Protein AF-A0A653DUI5-F1 (afdb_monomer)

pLDDT: mean 72.89, std 23.61, range [31.48, 94.69]

Radius of gyration: 23.53 Å; Cα contacts (8 Å, |Δi|>4): 75; chains: 1; bounding box: 58×63×46 Å

Secondary structure (DSSP, 8-state):
--HHHHHHHHHHHTT--TT-TTTT--HHHHHHH----GGGS-GGGEEEETTEEEE-TT----SS--SS-TT-----------------------------

Organism: Callosobruchus maculatus (NCBI:txid64391)

Structure (mmCIF, N/CA/C/O backbone):
data_AF-A0A653DUI5-F1
#
_entry.id   AF-A0A653DUI5-F1
#
loop_
_atom_site.group_PDB
_atom_site.id
_atom_site.type_symbol
_atom_site.label_atom_id
_atom_site.label_alt_id
_atom_site.label_comp_id
_atom_site.label_asym_id
_atom_site.label_entity_id
_atom_site.label_seq_id
_atom_site.pdbx_PDB_ins_code
_atom_site.Cartn_x
_atom_site.Cartn_y
_atom_site.Cartn_z
_atom_site.occupancy
_atom_site.B_iso_or_equiv
_atom_site.auth_seq_id
_atom_site.auth_comp_id
_atom_site.auth_asym_id
_atom_site.auth_atom_id
_atom_site.pdbx_PDB_model_num
ATOM 1 N N . ILE A 1 1 ? 4.914 -7.912 -8.260 1.00 66.31 1 ILE A N 1
ATOM 2 C CA . ILE A 1 1 ? 4.523 -7.548 -6.875 1.00 66.31 1 ILE A CA 1
ATOM 3 C C . ILE A 1 1 ? 3.640 -8.665 -6.349 1.00 66.31 1 ILE A C 1
ATOM 5 O O . ILE A 1 1 ? 2.645 -8.964 -6.997 1.00 66.31 1 ILE A O 1
ATOM 9 N N . ASN A 1 2 ? 4.005 -9.293 -5.232 1.00 82.56 2 ASN A N 1
ATOM 10 C CA . ASN A 1 2 ? 3.116 -10.236 -4.556 1.00 82.56 2 ASN A CA 1
ATOM 11 C C . ASN A 1 2 ? 1.996 -9.435 -3.867 1.00 82.56 2 ASN A C 1
ATOM 13 O O . ASN A 1 2 ? 2.238 -8.738 -2.882 1.00 82.56 2 ASN A O 1
ATOM 17 N N . ILE A 1 3 ? 0.792 -9.471 -4.442 1.00 82.62 3 ILE A N 1
ATOM 18 C CA . ILE A 1 3 ? -0.337 -8.626 -4.022 1.00 82.62 3 ILE A CA 1
ATOM 19 C C . ILE A 1 3 ? -0.864 -8.980 -2.629 1.00 82.62 3 ILE A C 1
ATOM 21 O O . ILE A 1 3 ? -1.330 -8.091 -1.919 1.00 82.62 3 ILE A O 1
ATOM 25 N N . VAL A 1 4 ? -0.743 -10.249 -2.229 1.00 85.50 4 VAL A N 1
ATOM 26 C CA . VAL A 1 4 ? -1.181 -10.739 -0.918 1.00 85.50 4 VAL A CA 1
ATOM 27 C C . VAL A 1 4 ? -0.305 -10.117 0.157 1.00 85.50 4 VAL A C 1
ATOM 29 O O . VAL A 1 4 ? -0.801 -9.430 1.046 1.00 85.50 4 VAL A O 1
ATOM 32 N N . PHE A 1 5 ? 1.012 -10.263 0.003 1.00 88.00 5 PHE A N 1
ATOM 33 C CA . PHE A 1 5 ? 1.977 -9.768 0.978 1.00 88.00 5 PHE A CA 1
ATOM 34 C C . PHE A 1 5 ? 1.924 -8.244 1.128 1.00 88.00 5 PHE A C 1
ATOM 36 O O . PHE A 1 5 ? 1.922 -7.718 2.240 1.00 88.00 5 PHE A O 1
ATOM 43 N N . ARG A 1 6 ? 1.811 -7.520 0.008 1.00 90.56 6 ARG A N 1
ATOM 44 C CA . ARG A 1 6 ? 1.702 -6.058 0.040 1.00 90.56 6 ARG A CA 1
ATOM 45 C C . ARG A 1 6 ? 0.437 -5.602 0.764 1.00 90.56 6 ARG A C 1
ATOM 47 O O . ARG A 1 6 ? 0.498 -4.657 1.543 1.00 90.56 6 ARG A O 1
ATOM 54 N N . CYS A 1 7 ? -0.697 -6.255 0.507 1.00 90.81 7 CYS A N 1
ATOM 55 C CA . CYS A 1 7 ? -1.950 -5.857 1.129 1.00 90.81 7 CYS A CA 1
ATOM 56 C C . CYS A 1 7 ? -1.919 -6.021 2.652 1.00 90.81 7 CYS A C 1
ATOM 58 O O . CYS A 1 7 ? -2.257 -5.081 3.367 1.00 90.81 7 CYS A O 1
ATOM 60 N N . GLU A 1 8 ? -1.481 -7.180 3.142 1.00 90.88 8 GLU A N 1
ATOM 61 C CA . GLU A 1 8 ? -1.401 -7.450 4.582 1.00 90.88 8 GLU A CA 1
ATOM 62 C C . GLU A 1 8 ? -0.488 -6.449 5.298 1.00 90.88 8 GLU A C 1
ATOM 64 O O . GLU A 1 8 ? -0.852 -5.882 6.331 1.00 90.88 8 GLU A O 1
ATOM 69 N N . ASN A 1 9 ? 0.667 -6.141 4.703 1.00 90.81 9 ASN A N 1
ATOM 70 C CA . ASN A 1 9 ? 1.585 -5.162 5.273 1.00 90.81 9 ASN A CA 1
ATOM 71 C C . ASN A 1 9 ? 0.987 -3.751 5.311 1.00 90.81 9 ASN A C 1
ATOM 73 O O . ASN A 1 9 ? 1.143 -3.048 6.307 1.00 90.81 9 ASN A O 1
ATOM 77 N N . TRP A 1 10 ? 0.272 -3.338 4.262 1.00 92.12 10 TRP A N 1
ATOM 78 C CA . TRP A 1 10 ? -0.393 -2.033 4.240 1.00 92.12 10 TRP A CA 1
ATOM 79 C C . TRP A 1 10 ? -1.544 -1.958 5.237 1.00 92.12 10 TRP A C 1
ATOM 81 O O . TRP A 1 10 ? -1.679 -0.946 5.916 1.00 92.12 10 TRP A O 1
ATOM 91 N N . LYS A 1 11 ? -2.343 -3.024 5.382 1.00 91.62 11 LYS A N 1
ATOM 92 C CA . LYS A 1 11 ? -3.402 -3.067 6.397 1.00 91.62 11 LYS A CA 1
ATOM 93 C C . LYS A 1 11 ? -2.833 -2.892 7.799 1.00 91.62 11 LYS A C 1
ATOM 95 O O . LYS A 1 11 ? -3.378 -2.114 8.574 1.00 91.62 11 LYS A O 1
ATOM 100 N N . ARG A 1 12 ? -1.723 -3.569 8.107 1.00 89.75 12 ARG A N 1
ATOM 101 C CA . ARG A 1 12 ? -1.046 -3.435 9.400 1.00 89.75 12 ARG A CA 1
ATOM 102 C C . ARG A 1 12 ? -0.502 -2.022 9.612 1.00 89.75 12 ARG A C 1
ATOM 104 O O . ARG A 1 12 ? -0.777 -1.433 10.648 1.00 89.75 12 ARG A O 1
ATOM 111 N N . ALA A 1 13 ? 0.227 -1.480 8.636 1.00 89.88 13 ALA A N 1
ATOM 112 C CA . ALA A 1 13 ? 0.855 -0.162 8.744 1.00 89.88 13 ALA A CA 1
ATOM 113 C C . ALA A 1 13 ? -0.166 0.980 8.881 1.00 89.88 13 ALA A C 1
ATOM 115 O O . ALA A 1 13 ? 0.066 1.932 9.612 1.00 89.88 13 ALA A O 1
ATOM 116 N N . LEU A 1 14 ? -1.310 0.866 8.201 1.00 90.25 14 LEU A N 1
ATOM 117 C CA . LEU A 1 14 ? -2.360 1.888 8.188 1.00 90.25 14 LEU A CA 1
ATOM 118 C C . LEU A 1 14 ? -3.458 1.654 9.237 1.00 90.25 14 LEU A C 1
ATOM 120 O O . LEU A 1 14 ? -4.447 2.383 9.255 1.00 90.25 14 LEU A O 1
ATOM 124 N N . GLY A 1 15 ? -3.339 0.612 10.066 1.00 90.56 15 GLY A N 1
ATOM 125 C CA . GLY A 1 15 ? -4.346 0.284 11.076 1.00 90.56 15 GLY A CA 1
ATOM 126 C C . GLY A 1 15 ? -5.696 -0.155 10.496 1.00 90.56 15 GLY A C 1
ATOM 127 O O . GLY A 1 15 ? -6.734 0.029 11.128 1.00 90.56 15 GLY A O 1
ATOM 128 N N . PHE A 1 16 ? -5.723 -0.751 9.299 1.00 92.44 16 PHE A N 1
ATOM 129 C CA . PHE A 1 16 ? -6.941 -1.304 8.697 1.00 92.44 16 PHE A CA 1
ATOM 130 C C . PHE A 1 16 ? -7.293 -2.650 9.340 1.00 92.44 16 PHE A C 1
ATOM 132 O O . PHE A 1 16 ? -7.249 -3.697 8.698 1.00 92.44 16 PHE A O 1
ATOM 139 N N . VAL A 1 17 ? -7.625 -2.614 10.625 1.00 87.75 17 VAL A N 1
ATOM 140 C CA . VAL A 1 17 ? -7.956 -3.776 11.453 1.00 87.75 17 VAL A CA 1
ATOM 141 C C . VAL A 1 17 ? -9.317 -3.587 12.125 1.00 87.75 17 VAL A C 1
ATOM 143 O O . VAL A 1 17 ? -9.871 -2.486 12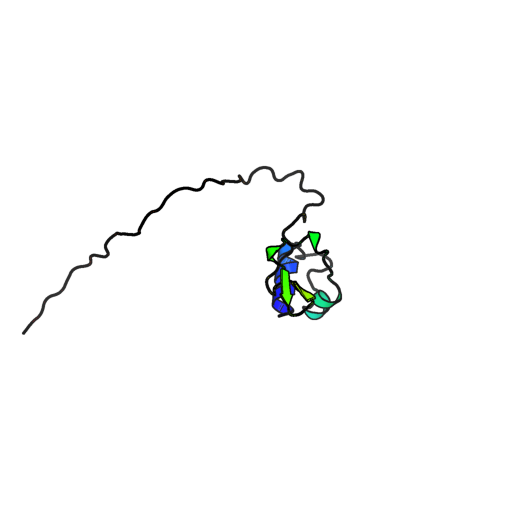.144 1.00 87.75 17 VAL A O 1
ATOM 146 N N . GLY A 1 18 ? -9.881 -4.673 12.660 1.00 90.12 18 GLY A N 1
ATOM 147 C CA . GLY A 1 18 ? -11.149 -4.643 13.389 1.00 90.12 18 GLY A CA 1
ATOM 148 C C . GLY A 1 18 ? -12.311 -4.131 12.535 1.00 90.12 18 GLY A C 1
ATOM 149 O O . GLY A 1 18 ? -12.630 -4.703 11.496 1.00 90.12 18 GLY A O 1
ATOM 150 N N . THR A 1 19 ? -12.942 -3.045 12.982 1.00 92.75 19 THR A N 1
ATOM 151 C CA . THR A 1 19 ? -14.123 -2.440 12.344 1.00 92.75 19 THR A CA 1
ATOM 152 C C . THR A 1 19 ? -13.783 -1.451 11.226 1.00 92.75 19 THR A C 1
ATOM 154 O O . THR A 1 19 ? -14.686 -0.843 10.649 1.00 92.75 19 THR A O 1
ATOM 157 N N . HIS A 1 20 ? -12.500 -1.274 10.886 1.00 93.62 20 HIS A N 1
ATOM 158 C CA . HIS A 1 20 ? -12.098 -0.344 9.836 1.00 93.62 20 HIS A CA 1
ATOM 159 C C . HIS A 1 20 ? -12.702 -0.735 8.477 1.00 93.62 20 HIS A C 1
ATOM 161 O O . HIS A 1 20 ? -12.654 -1.898 8.072 1.00 93.62 20 HIS A O 1
ATOM 167 N N . LYS A 1 21 ? -13.185 0.250 7.704 1.00 93.00 21 LYS A N 1
ATOM 168 C CA . LYS A 1 21 ? -13.855 0.034 6.401 1.00 93.00 21 LYS A CA 1
ATOM 169 C C . LYS A 1 21 ? -13.050 -0.779 5.376 1.00 93.00 21 LYS A C 1
ATOM 171 O O . LYS A 1 21 ? -13.617 -1.298 4.419 1.00 93.00 21 LYS A O 1
ATOM 176 N N . TYR A 1 22 ? -11.731 -0.870 5.553 1.00 93.81 22 TYR A N 1
ATOM 177 C CA . TYR A 1 22 ? -10.824 -1.614 4.672 1.00 93.81 22 TYR A CA 1
ATOM 178 C C . TYR A 1 22 ? -10.260 -2.909 5.279 1.00 93.81 22 TYR A C 1
ATOM 180 O O . TYR A 1 22 ? -9.484 -3.592 4.611 1.00 93.81 22 TYR A O 1
ATOM 188 N N . ALA A 1 23 ? -10.644 -3.273 6.507 1.00 93.25 23 ALA A N 1
ATOM 189 C CA . ALA A 1 23 ? -10.104 -4.450 7.193 1.00 93.25 23 ALA A CA 1
ATOM 190 C C . ALA A 1 23 ? -10.358 -5.751 6.410 1.00 93.25 23 ALA A C 1
ATOM 192 O O . ALA A 1 23 ? -9.455 -6.570 6.225 1.00 93.25 23 ALA A O 1
ATOM 193 N N . ASN A 1 24 ? -11.554 -5.878 5.828 1.00 94.44 24 ASN A N 1
ATOM 194 C CA . ASN A 1 24 ? -12.012 -7.095 5.151 1.00 94.44 24 ASN A CA 1
ATOM 195 C C . ASN A 1 24 ? -11.801 -7.091 3.627 1.00 94.44 24 ASN A C 1
ATOM 197 O O . ASN A 1 24 ? -12.380 -7.919 2.928 1.00 94.44 24 ASN A O 1
ATOM 201 N N . LEU A 1 25 ? -10.992 -6.171 3.080 1.00 94.69 25 LEU A N 1
ATOM 202 C CA . LEU A 1 25 ? -10.687 -6.200 1.645 1.00 94.69 25 LEU A CA 1
ATOM 203 C C . LEU A 1 25 ? -9.882 -7.452 1.287 1.00 94.69 25 LEU A C 1
ATOM 205 O O . LEU A 1 25 ? -8.892 -7.767 1.953 1.00 94.69 25 LEU A O 1
ATOM 209 N N . THR A 1 26 ? -10.253 -8.118 0.194 1.00 94.38 26 THR A N 1
ATOM 210 C CA . THR A 1 26 ? -9.416 -9.172 -0.399 1.00 94.38 26 THR A CA 1
ATOM 211 C C . THR A 1 26 ? -8.120 -8.573 -0.969 1.00 94.38 26 THR A C 1
ATOM 213 O O . THR A 1 26 ? -8.079 -7.370 -1.256 1.00 94.38 26 THR A O 1
ATOM 216 N N . PRO A 1 27 ? -7.057 -9.369 -1.195 1.00 91.94 27 PRO A N 1
ATOM 217 C CA . PRO A 1 27 ? -5.826 -8.879 -1.823 1.00 91.94 27 PRO A CA 1
ATOM 218 C C . PRO A 1 27 ? -6.049 -8.127 -3.148 1.00 91.94 27 PRO A C 1
ATOM 220 O O . PRO A 1 27 ? -5.453 -7.070 -3.371 1.00 91.94 27 PRO A O 1
ATOM 223 N N . ASP A 1 28 ? -6.961 -8.606 -3.997 1.00 93.06 28 ASP A N 1
ATOM 224 C CA . ASP A 1 28 ? -7.294 -7.957 -5.271 1.00 93.06 28 ASP A CA 1
ATOM 225 C C . ASP A 1 28 ? -8.034 -6.629 -5.082 1.00 93.06 28 ASP A C 1
ATOM 227 O O . ASP A 1 28 ? -7.726 -5.624 -5.736 1.00 93.06 28 ASP A O 1
ATOM 231 N N . GLN A 1 29 ? -8.987 -6.582 -4.145 1.00 94.69 29 GLN A N 1
ATOM 232 C CA . GLN A 1 29 ? -9.690 -5.346 -3.795 1.00 94.69 29 GLN A CA 1
ATOM 233 C C . GLN A 1 29 ? -8.736 -4.316 -3.196 1.00 94.69 29 GLN A C 1
ATOM 235 O O . GLN A 1 29 ? -8.809 -3.136 -3.514 1.00 94.69 29 GLN A O 1
ATOM 240 N N . CYS A 1 30 ? -7.807 -4.761 -2.364 1.00 92.44 30 CYS A N 1
ATOM 241 C CA . CYS A 1 30 ? -6.772 -3.934 -1.774 1.00 92.44 30 CYS A CA 1
ATOM 242 C C . CYS A 1 30 ? -5.864 -3.326 -2.853 1.00 92.44 30 CYS A C 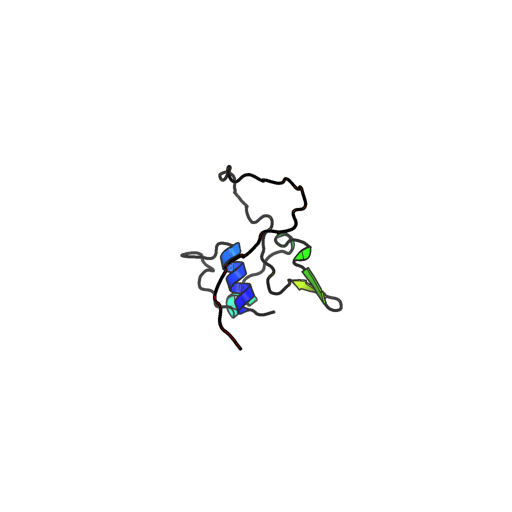1
ATOM 244 O O . CYS A 1 30 ? -5.653 -2.118 -2.87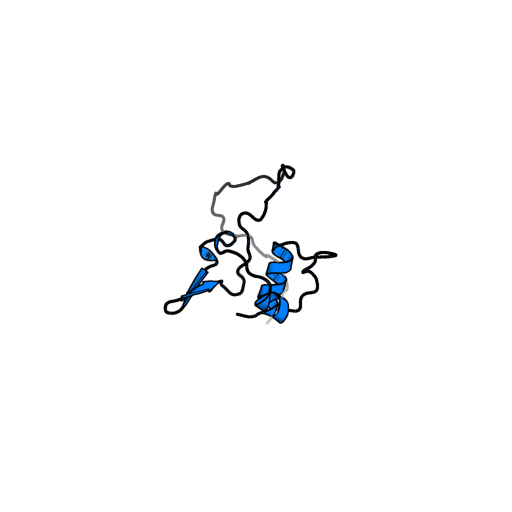9 1.00 92.44 30 CYS A O 1
ATOM 246 N N . ASN A 1 31 ? -5.403 -4.132 -3.816 1.00 89.12 31 ASN A N 1
ATOM 247 C CA . ASN A 1 31 ? -4.579 -3.664 -4.934 1.00 89.12 31 ASN A C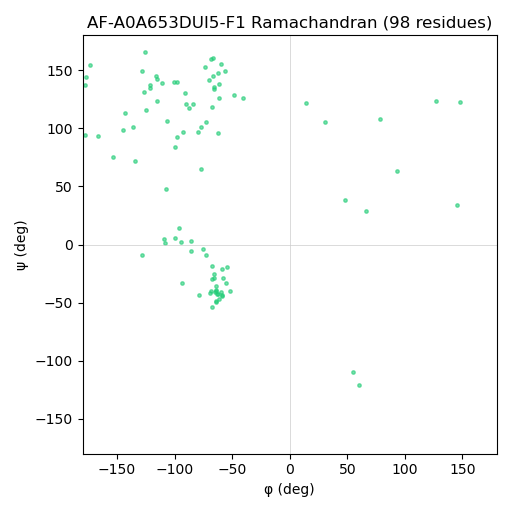A 1
ATOM 248 C C . ASN A 1 31 ? -5.306 -2.676 -5.864 1.00 89.12 31 ASN A C 1
ATOM 250 O O . ASN A 1 31 ? -4.707 -1.707 -6.345 1.00 89.12 31 ASN A O 1
ATOM 254 N N . SER A 1 32 ? -6.591 -2.911 -6.122 1.00 91.38 32 SER A N 1
ATOM 255 C CA . SER A 1 32 ? -7.389 -2.059 -7.008 1.00 91.38 32 SER A CA 1
ATOM 256 C C . SER A 1 32 ? -7.856 -0.770 -6.326 1.00 91.38 32 SER A C 1
ATOM 258 O O . SER A 1 32 ? -7.727 0.295 -6.929 1.00 91.38 32 SER A O 1
ATOM 260 N N . ARG A 1 33 ? -8.336 -0.841 -5.077 1.00 92.56 33 ARG A N 1
ATOM 261 C CA . ARG A 1 33 ? -9.019 0.264 -4.377 1.00 92.56 33 ARG A CA 1
ATOM 262 C C . ARG A 1 33 ? -8.105 1.125 -3.512 1.00 92.56 33 ARG A C 1
ATOM 264 O O . ARG A 1 33 ? -8.361 2.317 -3.387 1.00 92.56 33 ARG A O 1
ATOM 271 N N . ILE A 1 34 ? -7.063 0.554 -2.907 1.00 91.50 34 ILE A N 1
ATOM 272 C CA . ILE A 1 34 ? -6.164 1.314 -2.031 1.00 91.50 34 ILE A CA 1
ATOM 273 C C . ILE A 1 34 ? -5.055 1.936 -2.875 1.00 91.50 34 ILE A C 1
ATOM 275 O O . ILE A 1 34 ? -4.263 1.233 -3.506 1.00 91.50 34 ILE A O 1
ATOM 279 N N . LYS A 1 35 ? -5.006 3.270 -2.880 1.00 91.00 35 LYS A N 1
ATOM 280 C CA . LYS A 1 35 ? -3.938 4.079 -3.472 1.00 91.00 35 LYS A CA 1
ATOM 281 C C . LYS A 1 35 ? -3.349 4.954 -2.375 1.00 91.00 35 LYS A C 1
ATOM 283 O O . LYS A 1 35 ? -4.092 5.530 -1.590 1.00 91.00 35 LYS A O 1
ATOM 288 N N . ILE A 1 36 ? -2.025 5.007 -2.316 1.00 91.12 36 ILE A N 1
ATOM 289 C CA . ILE A 1 36 ? -1.276 5.741 -1.300 1.00 91.12 36 ILE A CA 1
ATOM 290 C C . ILE A 1 36 ? -0.307 6.649 -2.046 1.00 91.12 36 ILE A C 1
ATOM 292 O O . ILE A 1 36 ? 0.366 6.191 -2.972 1.00 91.12 36 ILE A O 1
ATOM 296 N N . CYS A 1 37 ? -0.270 7.923 -1.669 1.00 91.44 37 CYS A N 1
ATOM 297 C CA . CYS A 1 37 ? 0.656 8.888 -2.245 1.00 91.44 37 CYS A CA 1
ATOM 298 C C . CYS A 1 37 ? 2.109 8.488 -1.955 1.00 91.44 37 CYS A C 1
ATOM 300 O O . CYS A 1 37 ? 2.411 7.931 -0.900 1.00 91.44 37 CYS A O 1
ATOM 302 N N . GLU A 1 38 ? 3.017 8.812 -2.875 1.00 91.69 38 GLU A N 1
ATOM 303 C CA . GLU A 1 38 ? 4.447 8.498 -2.741 1.00 91.69 38 GLU A CA 1
ATOM 304 C C . GLU A 1 38 ? 5.087 9.101 -1.482 1.00 91.69 38 GLU A C 1
ATOM 306 O O . GLU A 1 38 ? 5.969 8.485 -0.899 1.00 91.69 38 GLU A O 1
ATOM 311 N N . LEU A 1 39 ? 4.564 10.237 -1.009 1.00 92.19 39 LEU A N 1
ATOM 312 C CA . LEU A 1 39 ? 5.011 10.961 0.187 1.00 92.19 39 LEU A CA 1
ATOM 313 C C . LEU A 1 39 ? 4.939 10.137 1.483 1.00 92.19 39 LEU A C 1
ATOM 315 O O . LEU A 1 39 ? 5.604 10.469 2.460 1.00 92.19 39 LEU A O 1
ATOM 319 N N . HIS A 1 40 ? 4.129 9.075 1.508 1.00 93.69 40 HIS A N 1
ATOM 320 C CA . HIS A 1 40 ? 4.010 8.195 2.673 1.00 93.69 40 HIS A CA 1
ATOM 321 C C . HIS A 1 40 ? 5.067 7.088 2.702 1.00 93.69 40 HIS A C 1
ATOM 323 O O . HIS A 1 40 ? 5.137 6.333 3.672 1.00 93.69 40 HIS A O 1
ATOM 329 N N . PHE A 1 41 ? 5.883 6.974 1.655 1.00 93.75 41 PHE A N 1
ATOM 330 C CA . PHE A 1 41 ? 6.956 5.996 1.563 1.00 93.75 41 PHE A CA 1
ATOM 331 C C . PHE A 1 41 ? 8.306 6.703 1.621 1.00 93.75 41 PHE A C 1
ATOM 333 O O . PHE A 1 41 ? 8.486 7.741 0.980 1.00 93.75 41 PHE A O 1
ATOM 340 N N . PRO A 1 42 ? 9.280 6.141 2.342 1.00 92.38 42 PRO A N 1
ATOM 341 C CA . PRO A 1 42 ? 10.612 6.701 2.341 1.00 92.38 42 PRO A CA 1
ATOM 342 C C . PRO A 1 42 ? 11.317 6.397 1.002 1.00 92.38 42 PRO A C 1
ATOM 344 O O . PRO A 1 42 ? 10.970 5.411 0.337 1.00 92.38 42 PRO A O 1
ATOM 347 N N . PRO A 1 43 ? 12.280 7.228 0.560 1.00 92.50 43 PRO A N 1
ATOM 348 C CA . PRO A 1 43 ? 12.877 7.126 -0.776 1.00 92.50 43 PRO A CA 1
ATOM 349 C C . PRO A 1 43 ? 13.468 5.746 -1.105 1.00 92.50 43 PRO A C 1
ATOM 351 O O . PRO A 1 43 ? 13.387 5.282 -2.241 1.00 92.50 43 PRO A O 1
ATOM 354 N N . GLU A 1 44 ? 14.008 5.048 -0.108 1.00 93.25 44 GLU A N 1
ATOM 355 C CA . GLU A 1 44 ? 14.569 3.702 -0.226 1.00 93.25 44 GLU A CA 1
ATOM 356 C C . GLU A 1 44 ? 13.526 2.619 -0.534 1.00 93.25 44 GLU A C 1
ATOM 358 O O . GLU A 1 44 ? 13.878 1.550 -1.027 1.00 93.25 44 GLU A O 1
ATOM 363 N N . SER A 1 45 ? 12.237 2.885 -0.307 1.00 94.00 45 SER A N 1
ATOM 364 C CA . SER A 1 45 ? 11.148 1.962 -0.656 1.00 94.00 45 SER A CA 1
ATOM 365 C C . SER A 1 45 ? 10.891 1.879 -2.159 1.00 94.00 45 SER A C 1
ATOM 367 O O . SER A 1 45 ? 10.122 1.023 -2.610 1.00 94.00 45 SER A O 1
ATOM 369 N N . PHE A 1 46 ? 11.518 2.752 -2.946 1.00 93.81 46 PHE A N 1
ATOM 370 C CA . PHE A 1 46 ? 11.375 2.793 -4.389 1.00 93.81 46 PHE A CA 1
ATOM 371 C C . PHE A 1 46 ? 12.556 2.114 -5.082 1.00 93.81 46 PHE A C 1
ATOM 373 O O . PHE A 1 46 ? 13.716 2.262 -4.712 1.00 93.81 46 PHE A O 1
ATOM 380 N N . MET A 1 47 ? 12.250 1.372 -6.139 1.00 92.94 47 MET A N 1
ATOM 381 C CA . MET A 1 47 ? 13.214 0.754 -7.036 1.00 92.94 47 MET A CA 1
ATOM 382 C C . MET A 1 47 ? 12.980 1.246 -8.462 1.00 92.94 47 MET A C 1
ATOM 384 O O . MET A 1 47 ? 11.847 1.322 -8.948 1.00 92.94 47 MET A O 1
ATOM 388 N N . LYS A 1 48 ? 14.068 1.561 -9.164 1.00 91.25 48 LYS A N 1
ATOM 389 C CA . LYS A 1 48 ? 14.021 1.886 -10.589 1.00 91.25 48 LYS A CA 1
ATOM 390 C C . LYS A 1 48 ? 14.049 0.588 -11.388 1.00 91.25 48 LYS A C 1
ATOM 392 O O . LYS A 1 48 ? 14.997 -0.184 -11.290 1.00 91.25 48 LYS A O 1
ATOM 397 N N . HIS A 1 49 ? 13.024 0.352 -12.197 1.00 84.81 49 HIS A N 1
ATO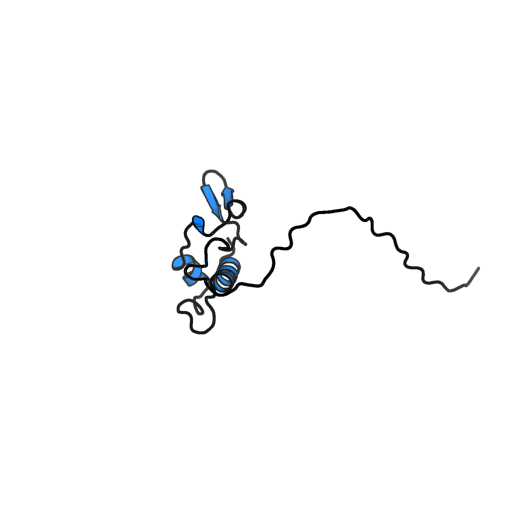M 398 C CA . HIS A 1 49 ? 12.978 -0.779 -13.116 1.00 84.81 49 HIS A CA 1
ATOM 399 C C . HIS A 1 49 ? 12.732 -0.271 -14.539 1.00 84.81 49 HIS A C 1
ATOM 401 O O . HIS A 1 49 ? 11.686 0.308 -14.848 1.00 84.81 49 HIS A O 1
ATOM 407 N N . LYS A 1 50 ? 13.717 -0.486 -15.421 1.00 87.19 50 LYS A N 1
ATOM 408 C CA . LYS A 1 50 ? 13.780 0.116 -16.762 1.00 87.19 50 LYS A CA 1
ATOM 409 C C . LYS A 1 50 ? 13.687 1.650 -16.671 1.00 87.19 50 LYS A C 1
ATOM 411 O O . LYS A 1 50 ? 14.605 2.295 -16.173 1.00 87.19 50 LYS A O 1
ATOM 416 N N . LEU A 1 51 ? 12.568 2.222 -17.114 1.00 90.50 51 LEU A N 1
ATOM 417 C CA . LEU A 1 51 ? 12.293 3.663 -17.128 1.00 90.50 51 LEU A CA 1
ATOM 418 C C . LEU A 1 51 ? 11.228 4.080 -16.103 1.00 90.50 51 LEU A C 1
ATOM 420 O O . LEU A 1 51 ? 10.822 5.236 -16.086 1.00 90.50 51 LEU A O 1
ATOM 424 N N . LYS A 1 52 ? 10.745 3.148 -15.272 1.00 88.06 52 LYS A N 1
ATOM 425 C CA . LYS A 1 52 ? 9.675 3.403 -14.305 1.00 88.06 52 LYS A CA 1
ATOM 426 C C . LYS A 1 52 ? 10.171 3.222 -12.878 1.00 88.06 52 LYS A C 1
ATOM 428 O O . LYS A 1 52 ? 11.001 2.357 -12.594 1.00 88.06 52 LYS A O 1
ATOM 433 N N . ILE A 1 53 ? 9.632 4.044 -11.989 1.00 89.88 53 ILE A N 1
ATOM 434 C CA . ILE A 1 53 ? 9.821 3.924 -10.547 1.00 89.88 53 ILE A CA 1
ATOM 435 C C . ILE A 1 53 ? 8.695 3.038 -10.013 1.00 89.88 53 ILE A C 1
ATOM 437 O O . ILE A 1 53 ? 7.526 3.228 -10.348 1.00 89.88 53 ILE A O 1
ATOM 441 N N . HIS A 1 54 ? 9.060 2.037 -9.220 1.00 89.81 54 HIS A N 1
ATOM 442 C CA . HIS A 1 54 ? 8.134 1.103 -8.597 1.00 89.81 54 HIS A CA 1
ATOM 443 C C . HIS A 1 54 ? 8.408 1.024 -7.103 1.00 89.81 54 HIS A C 1
ATOM 445 O O . HIS A 1 54 ? 9.552 1.128 -6.678 1.00 89.81 54 HIS A O 1
ATOM 451 N N . LEU A 1 55 ? 7.374 0.770 -6.310 1.00 91.00 55 LEU A N 1
ATOM 452 C CA . LEU A 1 55 ? 7.570 0.363 -4.924 1.00 91.00 55 LEU A CA 1
ATOM 453 C C . LEU A 1 55 ? 8.139 -1.056 -4.867 1.00 91.00 55 LEU A C 1
ATOM 455 O O . LEU A 1 55 ? 7.719 -1.938 -5.628 1.00 91.00 55 LEU A O 1
ATOM 459 N N . GLN A 1 56 ? 9.056 -1.277 -3.930 1.00 90.12 56 GLN A N 1
ATOM 460 C CA . GLN A 1 56 ? 9.497 -2.613 -3.555 1.00 90.12 56 GLN A CA 1
ATOM 461 C C . GLN A 1 56 ? 8.309 -3.449 -3.049 1.00 90.12 56 GLN A C 1
ATOM 463 O O . GLN A 1 56 ? 7.295 -2.928 -2.582 1.00 90.12 56 GLN A O 1
ATOM 468 N N . TYR A 1 57 ? 8.409 -4.776 -3.146 1.00 85.50 57 TYR A N 1
ATOM 469 C CA . TYR A 1 57 ? 7.289 -5.668 -2.814 1.00 85.50 57 TYR A CA 1
ATOM 470 C C . TYR A 1 57 ? 6.905 -5.642 -1.324 1.00 85.50 57 TYR A C 1
ATOM 472 O O . TYR A 1 57 ? 5.750 -5.896 -0.987 1.00 85.50 57 TYR A O 1
ATOM 480 N N . ASN A 1 58 ? 7.872 -5.353 -0.456 1.00 87.06 58 ASN A N 1
ATOM 481 C CA . ASN A 1 58 ? 7.746 -5.232 0.994 1.00 87.06 58 ASN A CA 1
ATOM 482 C C . ASN A 1 58 ? 7.644 -3.770 1.457 1.00 87.06 58 ASN A C 1
ATOM 484 O O . ASN A 1 58 ? 7.629 -3.534 2.661 1.00 87.06 58 ASN A O 1
ATOM 488 N N . ALA A 1 59 ? 7.571 -2.805 0.534 1.00 91.94 59 ALA A N 1
ATOM 489 C CA . ALA A 1 59 ? 7.442 -1.399 0.882 1.00 91.94 59 ALA A CA 1
ATOM 490 C C . ALA A 1 59 ? 6.149 -1.152 1.669 1.00 91.94 59 ALA A C 1
ATOM 492 O O . ALA A 1 59 ? 5.044 -1.485 1.217 1.00 91.94 59 ALA A O 1
ATOM 493 N N . VAL A 1 60 ? 6.298 -0.527 2.832 1.00 93.06 60 VAL A N 1
ATOM 494 C CA . VAL A 1 60 ? 5.195 -0.111 3.695 1.00 93.06 60 VAL A CA 1
ATOM 495 C C . VAL A 1 60 ? 5.160 1.406 3.783 1.00 93.06 60 VAL A C 1
ATOM 497 O O . VAL A 1 60 ? 6.221 2.030 3.803 1.00 93.06 60 VAL A O 1
ATOM 500 N N . PRO A 1 61 ? 3.965 2.014 3.818 1.00 92.19 61 PRO A N 1
ATOM 501 C CA . PRO A 1 61 ? 3.865 3.426 4.126 1.00 92.19 61 PRO A CA 1
ATOM 502 C C . PRO A 1 61 ? 4.287 3.604 5.588 1.00 92.19 61 PRO A C 1
ATOM 504 O O . PRO A 1 61 ? 3.696 2.997 6.477 1.00 92.19 61 PRO A O 1
ATOM 507 N N . SER A 1 62 ? 5.344 4.364 5.833 1.00 88.69 62 SER A N 1
ATOM 508 C CA . SER A 1 62 ? 5.901 4.577 7.177 1.00 88.69 62 SER A CA 1
ATOM 509 C C . SER A 1 62 ? 6.089 6.053 7.515 1.00 88.69 62 SER A C 1
ATOM 511 O O . SER A 1 62 ? 6.359 6.384 8.667 1.00 88.69 62 SER A O 1
ATOM 513 N N . LEU A 1 63 ? 5.921 6.948 6.538 1.00 83.25 63 LEU A N 1
ATOM 514 C CA . LEU A 1 63 ? 6.058 8.383 6.734 1.00 83.25 63 LEU A CA 1
ATOM 515 C C . LEU A 1 63 ? 4.699 9.055 6.928 1.00 83.25 63 LEU A C 1
ATOM 517 O O . LEU A 1 63 ? 3.733 8.758 6.220 1.00 83.25 63 LEU A O 1
ATOM 521 N N . TYR A 1 64 ? 4.666 10.013 7.858 1.00 66.06 64 TYR A N 1
ATOM 522 C CA . TYR A 1 64 ? 3.577 10.980 8.036 1.00 66.06 64 TYR A CA 1
ATOM 523 C C . TYR A 1 64 ? 2.170 10.358 8.059 1.00 66.06 64 TYR A C 1
ATOM 525 O O . TYR A 1 64 ? 1.223 10.921 7.518 1.00 66.06 64 TYR A O 1
ATOM 533 N N . LEU A 1 65 ? 2.018 9.186 8.682 1.00 65.19 65 LEU A N 1
ATOM 534 C CA . LEU A 1 65 ? 0.707 8.556 8.892 1.00 65.19 65 LEU A CA 1
ATOM 535 C C . LEU A 1 65 ? -0.101 9.225 10.015 1.00 65.19 65 LEU A C 1
ATOM 537 O O . LEU A 1 65 ? -1.263 8.894 10.242 1.00 65.19 65 LEU A O 1
ATOM 541 N N . ASN A 1 66 ? 0.505 10.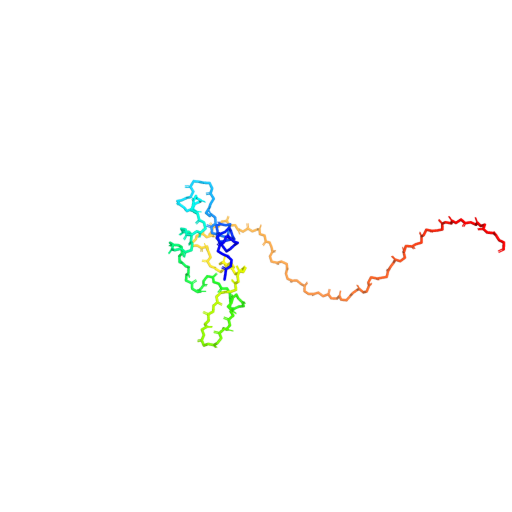199 10.689 1.00 56.84 66 ASN A N 1
ATOM 542 C CA . ASN A 1 66 ? -0.025 10.842 11.873 1.00 56.84 66 ASN A CA 1
ATOM 543 C C . ASN A 1 66 ? -0.651 12.181 11.472 1.00 56.84 66 ASN A C 1
ATOM 545 O O . ASN A 1 66 ? -0.000 13.219 11.55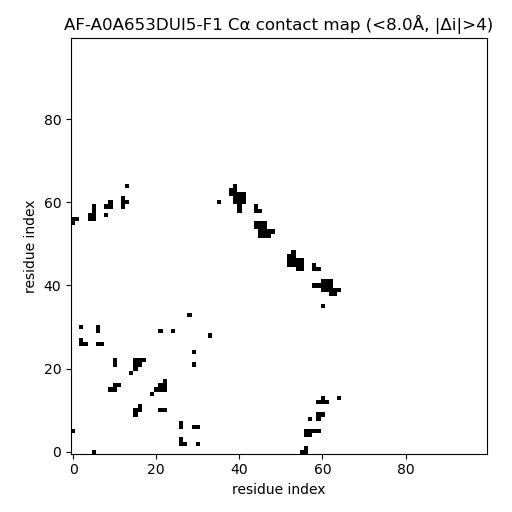2 1.00 56.84 66 ASN A O 1
ATOM 549 N N . GLY A 1 67 ? -1.908 12.153 11.028 1.00 52.12 67 GLY A N 1
ATOM 550 C CA . GLY A 1 67 ? -2.704 13.376 10.880 1.00 52.12 67 GLY A CA 1
ATOM 551 C C . GLY A 1 67 ? -3.001 14.053 12.224 1.00 52.12 67 GLY A C 1
ATOM 552 O O . GLY A 1 67 ? -3.165 15.263 12.257 1.00 52.12 67 GLY A O 1
ATOM 553 N N . GLU A 1 68 ? -3.005 13.292 13.327 1.00 47.06 68 GLU A N 1
ATOM 554 C CA . GLU A 1 68 ? -3.243 13.774 14.695 1.00 47.06 68 GLU A CA 1
ATOM 555 C C . GLU A 1 68 ? -2.548 12.839 15.710 1.00 47.06 68 GLU A C 1
ATOM 557 O O . GLU A 1 68 ? -3.183 12.011 16.354 1.00 47.06 68 GLU A O 1
ATOM 562 N N . ALA A 1 69 ? -1.219 12.914 15.838 1.00 48.47 69 ALA A N 1
ATOM 563 C CA . ALA A 1 69 ? -0.499 12.281 16.954 1.00 48.47 69 ALA A CA 1
ATOM 564 C C . ALA A 1 69 ? 0.011 13.332 17.948 1.00 48.47 69 ALA A C 1
ATOM 566 O O . ALA A 1 69 ? 1.163 13.305 18.374 1.00 48.47 69 ALA A O 1
ATOM 567 N N . GLU A 1 70 ? -0.853 14.259 18.348 1.00 48.38 70 GLU A N 1
ATOM 568 C CA . GLU A 1 70 ? -0.721 14.849 19.675 1.00 48.38 70 GLU A CA 1
ATOM 569 C C . GLU A 1 70 ? -1.320 13.836 20.655 1.00 48.38 70 GLU A C 1
ATOM 571 O O . GLU A 1 70 ? -2.537 13.744 20.741 1.00 48.38 70 GLU A O 1
ATOM 576 N N . ASN A 1 71 ? -0.475 13.008 21.288 1.00 44.16 71 ASN A N 1
ATOM 577 C CA . ASN A 1 71 ? -0.709 12.216 22.524 1.00 44.16 71 ASN A CA 1
ATOM 578 C C . ASN A 1 71 ? -0.000 10.848 22.552 1.00 4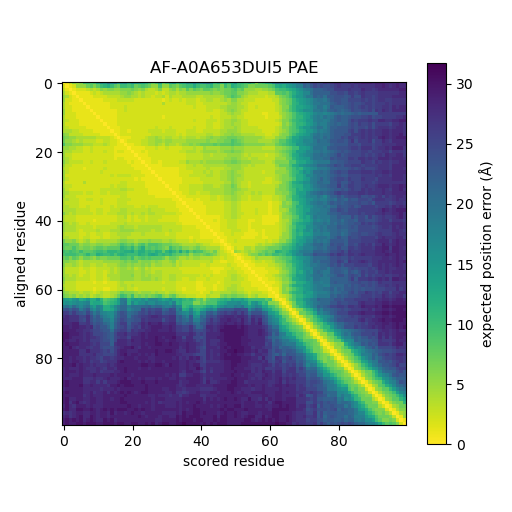4.16 71 ASN A C 1
ATOM 580 O O . ASN A 1 71 ? -0.498 9.910 23.165 1.00 44.16 71 ASN A O 1
ATOM 584 N N . GLN A 1 72 ? 1.191 10.718 21.965 1.00 47.91 72 GLN A N 1
ATOM 585 C CA . GLN A 1 72 ? 2.155 9.703 22.417 1.00 47.91 72 GLN A CA 1
ATOM 586 C C . GLN A 1 72 ? 3.539 10.344 22.518 1.00 47.91 72 GLN A C 1
ATOM 588 O O . GLN A 1 72 ? 4.427 10.134 21.696 1.00 47.91 72 GLN A O 1
ATOM 593 N N . LYS A 1 73 ? 3.688 11.196 23.539 1.00 48.41 73 LYS A N 1
ATOM 594 C CA . LYS A 1 73 ? 4.989 11.367 24.185 1.00 48.41 73 LYS A CA 1
ATOM 595 C C . LYS A 1 73 ? 5.299 10.035 24.880 1.00 48.41 73 LYS A C 1
ATOM 597 O O . LYS A 1 73 ? 4.378 9.383 25.360 1.00 48.41 73 LYS A O 1
ATOM 602 N N . ASP A 1 74 ? 6.575 9.671 24.895 1.00 49.47 74 ASP A N 1
ATOM 603 C CA . ASP A 1 74 ? 7.158 8.514 25.591 1.00 49.47 74 ASP A CA 1
ATOM 604 C C . ASP A 1 74 ? 7.282 7.217 24.773 1.00 49.47 74 ASP A C 1
ATOM 606 O O . ASP A 1 74 ? 6.781 6.158 25.128 1.00 49.47 74 ASP A O 1
ATOM 610 N N . ALA A 1 75 ? 8.087 7.272 23.712 1.00 43.72 75 ALA A N 1
ATOM 611 C CA . ALA A 1 75 ? 9.068 6.214 23.474 1.00 43.72 75 ALA A CA 1
ATOM 612 C C . ALA A 1 75 ? 10.321 6.841 22.855 1.00 43.72 75 ALA A C 1
ATOM 614 O O . ALA A 1 75 ? 10.379 7.186 21.677 1.00 43.72 75 ALA A O 1
ATOM 615 N N . SER A 1 76 ? 11.292 7.063 23.732 1.00 40.22 76 SER A N 1
ATOM 616 C CA . SER A 1 76 ? 12.601 7.659 23.510 1.00 40.22 76 SER A CA 1
ATOM 617 C C . SER A 1 76 ? 13.286 7.216 22.218 1.00 40.22 76 SER A C 1
ATOM 619 O O . SER A 1 76 ? 13.567 6.039 21.996 1.00 40.22 76 SER A O 1
ATOM 621 N N . PHE A 1 77 ? 13.673 8.218 21.439 1.00 40.38 77 PHE A N 1
ATOM 622 C CA . PHE A 1 77 ? 14.760 8.151 20.480 1.00 40.38 77 PHE A CA 1
ATOM 623 C C . PHE A 1 77 ? 16.059 7.864 21.256 1.00 40.38 77 PHE A C 1
ATOM 625 O O . PHE A 1 77 ? 16.668 8.779 21.801 1.00 40.38 77 PHE A O 1
ATOM 632 N N . GLN A 1 78 ? 16.478 6.602 21.355 1.00 40.78 78 GLN A N 1
ATOM 633 C CA . GLN A 1 78 ? 17.863 6.286 21.704 1.00 40.78 78 GLN A CA 1
ATOM 634 C C . GLN A 1 78 ? 18.642 6.131 20.405 1.00 40.78 78 GLN A C 1
ATOM 636 O O . GLN A 1 78 ? 18.621 5.093 19.748 1.00 40.78 78 GLN A O 1
ATOM 641 N N . LYS A 1 79 ? 19.302 7.221 20.025 1.00 44.84 79 LYS A N 1
ATOM 642 C CA . LYS A 1 79 ? 20.406 7.200 19.079 1.00 44.84 79 LYS A CA 1
ATOM 643 C C . LYS A 1 79 ? 21.674 7.421 19.891 1.00 44.84 79 LYS A C 1
ATOM 645 O O . LYS A 1 79 ? 21.929 8.548 20.287 1.00 44.84 79 LYS A O 1
ATOM 650 N N . GLU A 1 80 ? 22.461 6.374 20.081 1.00 35.94 80 GLU A N 1
ATOM 651 C CA . GLU A 1 80 ? 23.898 6.503 20.310 1.00 35.94 80 GLU A CA 1
ATOM 652 C C . GLU A 1 80 ? 24.591 5.334 19.603 1.00 35.94 80 GLU A C 1
ATOM 654 O O . GLU A 1 80 ? 24.366 4.165 19.905 1.00 35.94 80 GLU A O 1
ATOM 659 N N . ASN A 1 81 ? 25.362 5.677 18.569 1.00 43.84 81 ASN A N 1
ATOM 660 C CA . ASN A 1 81 ? 26.431 4.829 18.060 1.00 43.84 81 ASN A CA 1
ATOM 661 C C . ASN A 1 81 ? 27.489 4.745 19.159 1.00 43.84 81 ASN A C 1
ATOM 663 O O . ASN A 1 81 ? 27.869 5.815 19.625 1.00 43.84 81 ASN A O 1
ATOM 667 N N . ASP A 1 82 ? 28.002 3.552 19.484 1.00 33.44 82 ASP A N 1
ATOM 668 C CA . ASP A 1 82 ? 29.453 3.324 19.489 1.00 33.44 82 ASP A CA 1
ATOM 669 C C . ASP A 1 82 ? 29.894 1.875 19.813 1.00 33.44 82 ASP A C 1
ATOM 671 O O . ASP A 1 82 ? 29.328 1.194 20.661 1.00 33.44 82 ASP A O 1
ATOM 675 N N . TYR A 1 83 ? 30.976 1.476 19.132 1.00 33.38 83 TYR A N 1
ATOM 676 C CA . TYR A 1 83 ? 31.971 0.433 19.445 1.00 33.38 83 TYR A CA 1
ATOM 677 C C . TYR A 1 83 ? 31.707 -1.078 19.225 1.00 33.38 83 TYR A C 1
ATOM 679 O O . TYR A 1 83 ? 31.035 -1.773 19.979 1.00 33.38 83 TYR A O 1
ATOM 687 N N . LEU A 1 84 ? 32.401 -1.591 18.192 1.00 41.94 84 LEU A N 1
ATOM 688 C CA . LEU A 1 84 ? 33.316 -2.750 18.205 1.00 41.94 84 LEU A CA 1
ATOM 689 C C . LEU A 1 84 ? 33.271 -3.682 19.432 1.00 41.94 84 LEU A C 1
ATOM 691 O O . LEU A 1 84 ? 33.657 -3.301 20.531 1.00 41.94 84 LEU A O 1
ATOM 695 N N . GLY A 1 85 ? 32.996 -4.965 19.185 1.00 31.48 85 GLY A N 1
ATOM 696 C CA . GLY A 1 85 ? 33.245 -6.037 2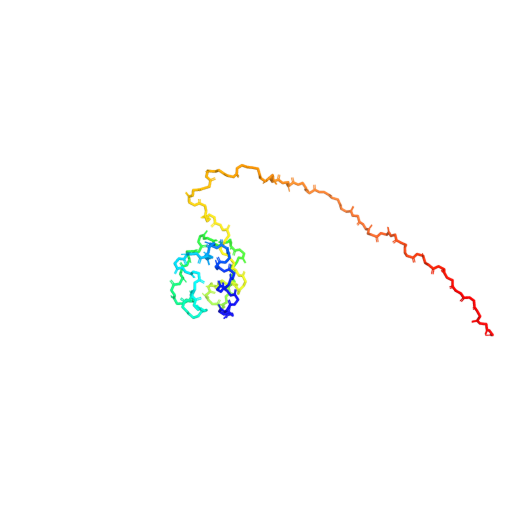0.148 1.00 31.48 85 GLY A CA 1
ATOM 697 C C . GLY A 1 85 ? 33.156 -7.408 19.492 1.00 31.48 85 GLY A C 1
ATOM 698 O O . GLY A 1 85 ? 32.072 -7.971 19.356 1.00 31.48 85 GLY A O 1
ATOM 699 N N . TYR A 1 86 ? 34.305 -7.926 19.054 1.00 37.72 86 TYR A N 1
ATOM 700 C CA . TYR A 1 86 ? 34.490 -9.326 18.682 1.00 37.72 86 TYR A CA 1
ATOM 701 C C . TYR A 1 86 ? 33.928 -10.234 19.785 1.00 37.72 86 TYR A C 1
ATOM 703 O O . TYR A 1 86 ? 34.263 -10.077 20.956 1.00 37.72 86 TYR A O 1
ATOM 711 N N . LYS A 1 87 ? 33.071 -11.186 19.404 1.00 38.59 87 LYS A N 1
ATOM 712 C CA . LYS A 1 87 ? 32.637 -12.264 20.293 1.00 38.59 87 LYS A CA 1
ATOM 713 C C . LYS A 1 87 ? 33.762 -13.287 20.379 1.00 38.59 87 LYS A C 1
ATOM 715 O O . LYS A 1 87 ? 33.913 -14.099 19.472 1.00 38.59 87 LYS A O 1
ATOM 720 N N . ASP A 1 88 ? 34.510 -13.234 21.467 1.00 39.84 88 ASP A N 1
ATOM 721 C CA . ASP A 1 88 ? 35.274 -14.365 21.975 1.00 39.84 88 ASP A CA 1
ATOM 722 C C . ASP A 1 88 ? 34.672 -14.728 23.335 1.00 39.84 88 ASP A C 1
ATOM 724 O O . ASP A 1 88 ? 34.510 -13.850 24.180 1.00 39.84 88 ASP A O 1
ATOM 728 N N . VAL A 1 89 ? 34.236 -15.979 23.487 1.00 36.94 89 VAL A N 1
ATOM 729 C CA . VAL A 1 89 ? 34.124 -16.725 24.753 1.00 36.94 89 VAL A CA 1
ATOM 730 C C . VAL A 1 89 ? 33.631 -18.136 24.411 1.00 36.94 89 VAL A C 1
ATOM 732 O O . VAL A 1 89 ? 32.452 -18.404 24.185 1.00 36.94 89 VAL A O 1
ATOM 735 N N . SER A 1 90 ? 34.623 -19.013 24.273 1.00 35.94 90 SER A N 1
ATOM 736 C CA . SER A 1 90 ? 34.739 -20.334 24.894 1.00 35.94 90 SER A CA 1
ATOM 737 C C . SER A 1 90 ? 33.454 -21.110 25.206 1.00 35.94 90 SER A C 1
ATOM 739 O O . SER A 1 90 ? 32.818 -20.907 26.238 1.00 35.94 90 SER A O 1
ATOM 741 N N . LEU A 1 91 ? 33.184 -22.134 24.395 1.00 37.09 91 LEU A N 1
ATOM 742 C CA . LEU A 1 91 ? 32.477 -23.341 24.826 1.00 37.09 91 LEU A CA 1
ATOM 743 C C . LEU A 1 91 ? 33.530 -24.416 25.126 1.00 37.09 91 LEU A C 1
ATOM 745 O O . LEU A 1 91 ? 33.980 -25.129 24.234 1.00 37.09 91 LEU A O 1
ATOM 749 N N . GLN A 1 92 ? 33.951 -24.489 26.389 1.00 38.03 92 GLN A N 1
ATOM 750 C CA . GLN A 1 92 ? 34.586 -25.682 26.943 1.00 38.03 92 GLN A CA 1
ATOM 751 C C . GLN A 1 92 ? 33.492 -26.576 27.523 1.00 38.03 92 GLN A C 1
ATOM 753 O O . GLN A 1 92 ? 32.787 -26.176 28.447 1.00 38.03 92 GLN A O 1
ATOM 758 N N . THR A 1 93 ? 33.396 -27.797 27.009 1.00 41.41 93 THR A N 1
ATOM 759 C CA . THR A 1 93 ? 32.891 -28.940 27.771 1.00 41.41 93 THR A CA 1
ATOM 760 C C . THR A 1 93 ? 33.799 -30.132 27.486 1.00 41.41 93 THR A C 1
ATOM 762 O O . THR A 1 93 ? 33.698 -30.763 26.434 1.00 41.41 93 THR A O 1
ATOM 765 N N . ASP A 1 94 ? 34.698 -30.401 28.431 1.00 36.50 94 ASP A N 1
ATOM 766 C CA . ASP A 1 94 ? 35.334 -31.702 28.672 1.00 36.50 94 ASP A CA 1
ATOM 767 C C . ASP A 1 94 ? 34.217 -32.749 28.902 1.00 36.50 94 ASP A C 1
ATOM 769 O O . ASP A 1 94 ? 33.160 -32.404 29.421 1.00 36.50 94 ASP A O 1
ATOM 773 N N . THR A 1 95 ? 34.273 -34.045 28.594 1.00 43.41 95 THR A N 1
ATOM 774 C CA . THR A 1 95 ? 35.318 -35.082 28.587 1.00 43.41 95 THR A CA 1
ATOM 775 C C . THR A 1 95 ? 34.685 -36.340 27.951 1.00 43.41 95 THR A C 1
ATOM 777 O O . THR A 1 95 ? 33.476 -36.517 28.072 1.00 43.41 95 THR A O 1
ATOM 780 N N . PHE A 1 96 ? 35.466 -37.247 27.347 1.00 37.81 96 PHE A N 1
ATOM 781 C CA . PHE A 1 96 ? 35.645 -38.625 27.856 1.00 37.81 96 PHE A CA 1
ATOM 782 C C . PHE A 1 96 ? 36.641 -39.443 27.011 1.00 37.81 96 PHE A C 1
ATOM 784 O O . PHE A 1 96 ? 36.651 -39.409 25.784 1.00 37.81 96 PHE A O 1
ATOM 791 N N . THR A 1 97 ? 37.476 -40.174 27.745 1.00 44.75 97 THR A N 1
ATOM 792 C CA . THR A 1 97 ? 38.554 -41.094 27.363 1.00 44.75 97 THR A CA 1
ATOM 793 C C . THR A 1 97 ? 38.067 -42.383 26.686 1.00 44.75 97 THR A C 1
ATOM 795 O O . THR A 1 97 ? 36.950 -42.822 26.957 1.00 44.75 97 THR A O 1
ATOM 798 N N . THR A 1 98 ? 38.986 -43.032 25.947 1.00 39.56 98 THR A N 1
ATOM 799 C CA . THR A 1 98 ? 39.116 -44.468 25.551 1.00 39.56 98 THR A CA 1
ATOM 800 C C . THR A 1 98 ? 39.272 -44.561 24.028 1.00 39.56 98 THR A C 1
ATOM 802 O O . THR A 1 98 ? 38.422 -44.067 23.308 1.00 39.56 98 THR A O 1
ATOM 805 N N . GLY A 1 99 ? 40.296 -45.148 23.415 1.00 42.50 99 GLY A N 1
ATOM 806 C CA . GLY A 1 99 ? 41.403 -45.981 23.868 1.00 42.50 99 GLY A CA 1
ATOM 807 C C . GLY A 1 99 ? 41.729 -46.965 22.736 1.00 42.50 99 GLY A C 1
ATOM 808 O O . GLY A 1 99 ? 40.823 -47.673 22.307 1.00 42.50 99 GLY A O 1
ATOM 809 N N . MET A 1 100 ? 42.984 -46.950 22.270 1.00 37.19 100 MET A N 1
ATOM 810 C CA . MET A 1 100 ? 43.810 -48.000 21.628 1.00 37.19 100 MET A CA 1
ATOM 811 C C . MET A 1 100 ? 44.778 -47.386 20.622 1.00 37.19 100 MET A C 1
ATOM 813 O O . MET A 1 100 ? 44.313 -46.665 19.714 1.00 37.19 100 MET A O 1
#

Foldseek 3Di:
DPLQLQQVQQCVQLVVDDPRPCVPDDSVSSVVPDDDDPQQWDPVQWDDDDNDIDGDSNTYRHPPSPPPPPPDDDDDDDDDDDDDDDDDDDDDDDDDDDDD

Mean predicted aligned error: 14.77 Å

Sequence (100 aa):
INIVFRCENWKRALGFVGTHKYANLTPDQCNSRIKICELHFPPESFMKHKLKIHLQYNAVPSLYLNGEAENQKDASFQKENDYLGYKDVSLQTDTFTTGM

InterPro domains:
  IPR006612 THAP-type zinc finger [SM00980] (5-70)

Solvent-accessible surface area (backbone atoms only — not comparable to full-atom values): 6902 Å² total; per-residue (Å²): 119,59,51,58,64,33,36,56,48,41,30,62,62,70,60,30,48,86,88,37,97,59,35,83,54,51,43,68,52,35,66,73,70,61,81,78,66,70,82,25,37,58,79,83,35,49,43,80,54,95,92,43,82,38,72,43,56,84,51,50,61,75,36,86,82,61,90,77,68,89,82,72,84,89,78,80,87,82,82,76,90,82,82,91,76,85,92,80,82,84,89,84,77,89,86,87,90,87,87,134